Protein AF-A0A965UUH0-F1 (afdb_monomer_lite)

Sequence (182 aa):
MSEKVKKVKVISDLFAAIAKLGLNFTEGQIEKKVPNEIAQRGALLFLKPSRDIVVALNDENPANADQVRKVVLDWVNQDLADYLEDVFALYGGKVSDPSKRALLLFLAQVAVDVLQLMSDHENDNGEQLEAYFEGLLKNPDTRQFLKDAFLSPVLKKAGASEQVIALVGSAVDVLFDALDKK

Radius of gyration: 23.75 Å; chains: 1; bounding box: 50×38×70 Å

Structure (mmCIF, N/CA/C/O backbone):
data_AF-A0A965UUH0-F1
#
_entry.id   AF-A0A965UUH0-F1
#
loop_
_atom_site.group_PDB
_atom_site.id
_atom_site.type_symbol
_atom_site.label_atom_id
_atom_site.label_alt_id
_atom_site.label_comp_id
_atom_site.label_asym_id
_atom_site.label_entity_id
_atom_site.label_seq_id
_atom_site.pdbx_PDB_ins_code
_atom_site.Cartn_x
_atom_site.Cartn_y
_atom_site.Cartn_z
_atom_site.occupancy
_atom_site.B_iso_or_equiv
_atom_site.auth_seq_id
_atom_site.auth_comp_id
_atom_site.auth_asym_id
_atom_site.auth_atom_id
_atom_site.pdbx_PDB_model_num
ATOM 1 N N . MET A 1 1 ? 9.501 -21.324 -42.711 1.00 37.28 1 MET A N 1
ATOM 2 C CA . MET A 1 1 ? 9.866 -19.893 -42.786 1.00 37.28 1 MET A CA 1
ATOM 3 C C . MET A 1 1 ? 9.837 -19.362 -41.369 1.00 37.28 1 MET A C 1
ATOM 5 O O . MET A 1 1 ? 8.783 -19.422 -40.759 1.00 37.28 1 MET A O 1
ATOM 9 N N . SER A 1 2 ? 10.986 -18.971 -40.815 1.00 39.69 2 SER A N 1
ATOM 10 C CA . SER A 1 2 ? 11.036 -18.347 -39.488 1.00 39.69 2 SER A CA 1
ATOM 11 C C . SER A 1 2 ? 10.561 -16.907 -39.646 1.00 39.69 2 SER A C 1
ATOM 13 O O . SER A 1 2 ? 11.210 -16.113 -40.334 1.00 39.69 2 SER A O 1
ATOM 15 N N . GLU A 1 3 ? 9.377 -16.610 -39.121 1.00 43.56 3 GLU A N 1
ATOM 16 C CA . GLU A 1 3 ? 8.846 -15.256 -39.056 1.00 43.56 3 GLU A CA 1
ATOM 17 C C . GLU A 1 3 ? 9.818 -14.449 -38.190 1.00 43.56 3 GLU A C 1
ATOM 19 O O . GLU A 1 3 ? 9.993 -14.721 -37.002 1.00 43.56 3 GLU A O 1
ATOM 24 N N . LYS A 1 4 ? 10.556 -13.519 -38.809 1.00 42.47 4 LYS A N 1
ATOM 25 C CA . LYS A 1 4 ? 11.440 -12.610 -38.079 1.00 42.47 4 LYS A CA 1
ATOM 26 C C . LYS A 1 4 ? 10.556 -11.793 -37.148 1.00 42.47 4 LYS A C 1
ATOM 28 O O . LYS A 1 4 ? 9.957 -10.818 -37.595 1.00 42.47 4 LYS A O 1
ATOM 33 N N . VAL A 1 5 ? 10.488 -12.192 -35.880 1.00 50.22 5 VAL A N 1
ATOM 34 C CA . VAL A 1 5 ? 9.936 -11.385 -34.794 1.00 50.22 5 VAL A CA 1
ATOM 35 C C . VAL A 1 5 ? 10.583 -10.012 -34.916 1.00 50.22 5 VAL A C 1
ATOM 37 O O . VAL A 1 5 ? 11.797 -9.853 -34.765 1.00 50.22 5 VAL A O 1
ATOM 40 N N . LYS A 1 6 ? 9.790 -9.037 -35.355 1.00 48.34 6 LYS A N 1
ATOM 41 C CA . LYS A 1 6 ? 10.261 -7.688 -35.632 1.00 48.34 6 LYS A CA 1
ATOM 42 C C . LYS A 1 6 ? 10.694 -7.124 -34.282 1.00 48.34 6 LYS A C 1
ATOM 44 O O . LYS A 1 6 ? 9.857 -6.960 -33.407 1.00 48.34 6 LYS A O 1
ATOM 49 N N . LYS A 1 7 ? 11.992 -6.887 -34.090 1.00 54.66 7 LYS A N 1
ATOM 50 C CA . LYS A 1 7 ? 12.500 -6.168 -32.915 1.00 54.66 7 LYS A CA 1
ATOM 51 C C . LYS A 1 7 ? 11.862 -4.780 -32.911 1.00 54.66 7 LYS A C 1
ATOM 53 O O . LYS A 1 7 ? 12.050 -4.032 -33.874 1.00 54.66 7 LYS A O 1
ATOM 58 N N . VAL A 1 8 ? 11.098 -4.453 -31.872 1.00 67.12 8 VAL A N 1
ATOM 59 C CA . VAL A 1 8 ? 10.387 -3.171 -31.753 1.00 67.12 8 VAL A CA 1
ATOM 60 C C . VAL A 1 8 ? 10.889 -2.455 -30.508 1.00 67.12 8 VAL A C 1
ATOM 62 O O . VAL A 1 8 ? 10.181 -2.366 -29.514 1.00 67.12 8 VAL A O 1
ATOM 65 N N . LYS A 1 9 ? 12.121 -1.934 -30.554 1.00 80.19 9 LYS A N 1
ATOM 66 C CA . LYS A 1 9 ? 12.526 -0.922 -29.571 1.00 80.19 9 LYS A CA 1
ATOM 67 C C . LYS A 1 9 ? 11.505 0.216 -29.647 1.00 80.19 9 LYS A C 1
ATOM 69 O O . LYS A 1 9 ? 11.431 0.889 -30.677 1.00 80.19 9 LYS A O 1
ATOM 74 N N . VAL A 1 10 ? 10.700 0.401 -28.602 1.00 85.25 10 VAL A N 1
ATOM 75 C CA . VAL A 1 10 ? 9.662 1.445 -28.556 1.00 85.25 10 VAL A CA 1
ATOM 76 C C . VAL A 1 10 ? 10.316 2.816 -28.439 1.00 85.25 10 VAL A C 1
ATOM 78 O O . VAL A 1 10 ? 9.872 3.776 -29.068 1.00 85.25 10 VAL A O 1
ATOM 81 N N . ILE A 1 11 ? 11.412 2.898 -27.683 1.00 89.00 11 ILE A N 1
ATOM 82 C CA . ILE A 1 11 ? 12.239 4.100 -27.567 1.00 89.00 11 ILE A CA 1
ATOM 83 C C . ILE A 1 11 ? 13.669 3.832 -28.042 1.00 89.00 11 ILE A C 1
ATOM 85 O O . ILE A 1 11 ? 14.203 2.729 -27.899 1.00 89.00 11 ILE A O 1
ATOM 89 N N . SER A 1 12 ? 14.310 4.859 -28.603 1.00 90.81 12 SER A N 1
ATOM 90 C CA . SER A 1 12 ? 15.701 4.767 -29.054 1.00 90.81 12 SER A CA 1
ATOM 91 C C . SER A 1 12 ? 16.687 4.763 -27.884 1.00 90.81 12 SER A C 1
ATOM 93 O O . SER A 1 12 ? 16.383 5.243 -26.792 1.00 90.81 12 SER A O 1
ATOM 95 N N . ASP A 1 13 ? 17.909 4.297 -28.144 1.00 92.69 13 ASP A N 1
ATOM 96 C CA . ASP A 1 13 ? 18.981 4.249 -27.140 1.00 92.69 13 ASP A CA 1
ATOM 97 C C . ASP A 1 13 ? 19.345 5.648 -26.612 1.00 92.69 13 ASP A C 1
ATOM 99 O O . ASP A 1 13 ? 19.656 5.808 -25.433 1.00 92.69 13 ASP A O 1
ATOM 103 N N . LEU A 1 14 ? 19.233 6.682 -27.457 1.00 92.44 14 LEU A N 1
ATOM 104 C CA . LEU A 1 14 ? 19.422 8.074 -27.046 1.00 92.44 14 LEU A CA 1
ATOM 105 C C . LEU A 1 14 ? 18.349 8.511 -26.041 1.00 92.44 14 LEU A C 1
ATOM 107 O O . LEU A 1 14 ? 18.678 9.089 -25.007 1.00 92.44 14 LEU A O 1
ATOM 111 N N . PHE A 1 15 ? 17.075 8.224 -26.319 1.00 91.69 15 PHE A N 1
ATOM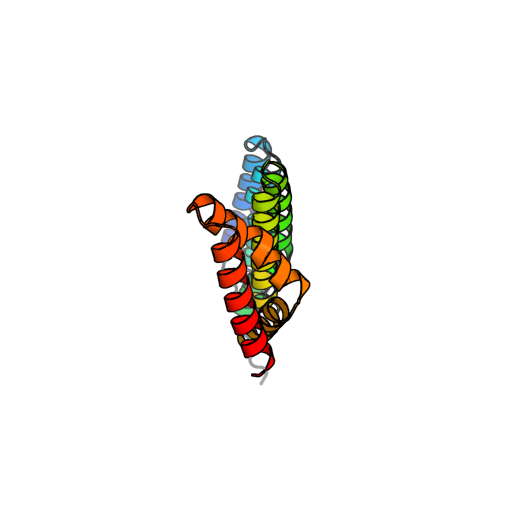 112 C CA . PHE A 1 15 ? 15.988 8.564 -25.399 1.00 91.69 15 PHE A CA 1
ATOM 113 C C . PHE A 1 15 ? 16.090 7.780 -24.090 1.00 91.69 15 PHE A C 1
ATOM 115 O O . PHE A 1 15 ? 15.923 8.365 -23.022 1.00 91.69 15 PHE A O 1
ATOM 122 N N . ALA A 1 16 ? 16.441 6.493 -24.153 1.00 93.00 16 ALA A N 1
ATOM 123 C CA . ALA A 1 16 ? 16.683 5.685 -22.964 1.00 93.00 16 ALA A CA 1
ATOM 124 C C . ALA A 1 16 ? 17.842 6.241 -22.117 1.00 93.00 16 ALA A C 1
ATOM 126 O O . ALA A 1 16 ? 17.738 6.307 -20.892 1.00 93.00 16 ALA A O 1
ATOM 127 N N . ALA A 1 17 ? 18.928 6.697 -22.751 1.00 93.44 17 ALA A N 1
ATOM 128 C CA . ALA A 1 17 ? 20.047 7.334 -22.060 1.00 93.44 17 ALA A CA 1
ATOM 129 C C . ALA A 1 17 ? 19.641 8.659 -21.391 1.00 93.44 17 ALA A C 1
ATOM 131 O O . ALA A 1 17 ? 19.963 8.873 -20.222 1.00 93.44 17 ALA A O 1
ATOM 132 N N . ILE A 1 18 ? 18.891 9.521 -22.090 1.00 94.44 18 ILE A N 1
ATOM 133 C CA . ILE A 1 18 ? 18.370 10.781 -21.532 1.00 94.44 18 ILE A CA 1
ATOM 134 C C . ILE A 1 18 ? 17.456 10.505 -20.333 1.00 94.44 18 ILE A C 1
ATOM 136 O O . ILE A 1 18 ? 17.605 11.143 -19.292 1.00 94.44 18 ILE A O 1
ATOM 140 N N . ALA A 1 19 ? 16.551 9.529 -20.445 1.00 93.25 19 ALA A N 1
ATOM 141 C CA . ALA A 1 19 ? 15.659 9.149 -19.356 1.00 93.25 19 ALA A CA 1
ATOM 142 C C . ALA A 1 19 ? 16.442 8.656 -18.128 1.00 93.25 19 ALA A C 1
ATOM 144 O O . ALA A 1 19 ? 16.211 9.134 -17.019 1.00 93.25 19 ALA A O 1
ATOM 145 N N . LYS A 1 20 ? 17.431 7.771 -18.319 1.00 93.12 20 LYS A N 1
ATOM 146 C CA . LYS A 1 20 ? 18.301 7.282 -17.233 1.00 93.12 20 LYS A CA 1
ATOM 147 C C . LYS A 1 20 ? 19.076 8.416 -16.556 1.00 93.12 20 LYS A C 1
ATOM 149 O O . LYS A 1 20 ? 19.154 8.450 -15.330 1.00 93.12 20 LYS A O 1
ATOM 154 N N . LEU A 1 21 ? 19.601 9.370 -17.329 1.00 94.88 21 LEU A N 1
ATOM 155 C CA . LEU A 1 21 ? 20.261 10.562 -16.785 1.00 94.88 21 LEU A CA 1
ATOM 156 C C . LEU A 1 21 ? 19.297 11.421 -15.956 1.00 94.88 21 LEU A C 1
ATOM 158 O O . LEU A 1 21 ? 19.644 11.823 -14.847 1.00 94.88 21 LEU A O 1
ATOM 162 N N . GLY A 1 22 ? 18.086 11.667 -16.463 1.00 94.00 22 GLY A N 1
ATOM 163 C CA . GLY A 1 22 ? 17.051 12.417 -15.749 1.00 94.00 22 GLY A CA 1
ATOM 164 C C . GLY A 1 22 ? 16.618 11.747 -14.441 1.00 94.00 22 GLY A C 1
ATOM 165 O O . GLY A 1 22 ? 16.460 12.431 -13.428 1.00 94.00 22 GLY A O 1
ATOM 166 N N . LEU A 1 23 ? 16.498 10.415 -14.432 1.00 95.06 23 LEU A N 1
ATOM 167 C CA . LEU A 1 23 ? 16.167 9.629 -13.239 1.00 95.06 23 LEU A CA 1
ATOM 168 C C . LEU A 1 23 ? 17.281 9.712 -12.187 1.00 95.06 23 LEU A C 1
ATOM 170 O O . LEU A 1 23 ? 16.996 10.007 -11.032 1.00 95.06 23 LEU A O 1
ATOM 174 N N . ASN A 1 24 ? 18.548 9.567 -12.589 1.00 94.69 24 ASN A N 1
ATOM 175 C CA . ASN A 1 24 ? 19.692 9.703 -11.676 1.00 94.69 24 ASN A CA 1
ATOM 176 C C . ASN A 1 24 ? 19.846 11.133 -11.137 1.00 94.69 24 ASN A C 1
ATOM 178 O O . ASN A 1 24 ? 20.191 11.336 -9.974 1.00 94.69 24 ASN A O 1
ATOM 182 N N . PHE A 1 25 ? 19.577 12.144 -11.968 1.00 95.44 25 PHE A N 1
ATOM 183 C CA . PHE A 1 25 ? 19.557 13.530 -11.510 1.00 95.44 25 PHE A CA 1
ATOM 184 C C . PHE A 1 25 ? 18.449 13.753 -10.476 1.00 95.44 25 PHE A C 1
ATOM 186 O O . PHE A 1 25 ? 18.705 14.352 -9.433 1.00 95.44 25 PHE A O 1
ATOM 193 N N . THR A 1 26 ? 17.240 13.257 -10.749 1.00 94.19 26 THR A N 1
ATOM 194 C CA . THR A 1 26 ? 16.087 13.357 -9.841 1.00 94.19 26 THR A CA 1
ATOM 195 C C . THR A 1 26 ? 16.361 12.666 -8.508 1.00 94.19 26 THR A C 1
ATOM 197 O O . THR A 1 26 ? 16.144 13.284 -7.469 1.00 94.19 26 THR A O 1
ATOM 200 N N . GLU A 1 27 ? 16.915 11.452 -8.530 1.00 94.88 27 GLU A N 1
ATOM 201 C CA . GLU A 1 27 ? 17.361 10.725 -7.333 1.00 94.88 27 GLU A CA 1
ATOM 202 C C . GLU A 1 27 ? 18.298 11.587 -6.484 1.00 94.88 27 GLU A C 1
ATOM 204 O O . GLU A 1 27 ? 17.985 11.913 -5.340 1.00 94.88 27 GLU A O 1
ATOM 209 N N . GLY A 1 28 ? 19.376 12.096 -7.089 1.00 94.06 28 GLY A N 1
ATOM 210 C CA . GLY A 1 28 ? 20.332 12.948 -6.389 1.00 94.06 28 GLY A CA 1
ATOM 211 C C . GLY A 1 28 ? 19.747 14.284 -5.909 1.00 94.06 28 GLY A C 1
ATOM 212 O O . GLY A 1 28 ? 20.275 14.874 -4.967 1.00 94.06 28 GLY A O 1
ATOM 213 N N . GLN A 1 29 ? 18.679 14.805 -6.527 1.00 95.75 29 GLN A N 1
ATOM 214 C CA . GLN A 1 29 ? 17.967 15.985 -6.018 1.00 95.75 29 GLN A CA 1
ATOM 215 C C . GLN A 1 29 ? 17.089 15.643 -4.814 1.00 95.75 29 GLN A C 1
ATOM 217 O O . GLN A 1 29 ? 17.073 16.417 -3.857 1.00 95.75 29 GLN A O 1
ATOM 222 N N . ILE A 1 30 ? 16.384 14.511 -4.848 1.00 94.25 30 ILE A N 1
ATOM 223 C CA . ILE A 1 30 ? 15.549 14.034 -3.741 1.00 94.25 30 ILE A CA 1
ATOM 224 C C . ILE A 1 30 ? 16.424 13.755 -2.519 1.00 94.25 30 ILE A C 1
ATOM 226 O O . ILE A 1 30 ? 16.148 14.279 -1.440 1.00 94.25 30 ILE A O 1
ATOM 230 N N . GLU A 1 31 ? 17.529 13.033 -2.706 1.00 93.50 31 GLU A N 1
ATOM 231 C CA . GLU A 1 31 ? 18.486 12.712 -1.643 1.00 93.50 31 GLU A CA 1
ATOM 232 C C . GLU A 1 31 ? 19.029 13.963 -0.940 1.00 93.50 31 GLU A C 1
ATOM 234 O O . GLU A 1 31 ? 19.188 13.990 0.277 1.00 93.50 31 GLU A O 1
ATOM 239 N N . LYS A 1 32 ? 19.260 15.038 -1.703 1.00 94.69 32 LYS A N 1
ATOM 240 C CA . LYS A 1 32 ? 19.793 16.304 -1.179 1.00 94.69 32 LYS A CA 1
ATOM 241 C C . LYS A 1 32 ? 18.744 17.213 -0.547 1.00 94.69 32 LYS A C 1
ATOM 243 O O . LYS A 1 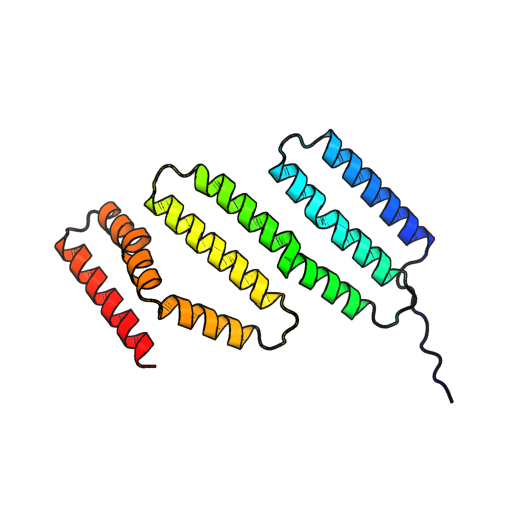32 ? 19.093 18.014 0.316 1.00 94.69 32 LYS A O 1
ATOM 248 N N . LYS A 1 33 ? 17.499 17.184 -1.031 1.00 95.31 33 LYS A N 1
ATOM 249 C CA . LYS A 1 33 ? 16.479 18.202 -0.709 1.00 95.31 33 LYS A CA 1
ATOM 250 C C . LYS A 1 33 ? 15.358 17.707 0.192 1.00 95.31 33 LYS A C 1
ATOM 252 O O . LYS A 1 33 ? 14.636 18.543 0.730 1.00 95.31 33 LYS A O 1
ATOM 257 N N . VAL A 1 34 ? 15.191 16.395 0.353 1.00 94.00 34 VAL A N 1
ATOM 258 C CA . VAL A 1 34 ? 14.119 15.812 1.166 1.00 94.00 34 VAL A CA 1
ATOM 259 C C . VAL A 1 34 ? 14.722 15.232 2.449 1.00 94.00 34 VAL A C 1
ATOM 261 O O . VAL A 1 34 ? 15.221 14.113 2.429 1.00 94.00 34 VAL A O 1
ATOM 264 N N . PRO A 1 35 ? 14.698 15.976 3.571 1.00 91.12 35 PRO A N 1
ATOM 265 C CA . PRO A 1 35 ? 15.338 15.546 4.817 1.00 91.12 35 PRO A CA 1
ATOM 266 C C . PRO A 1 35 ? 14.499 14.546 5.625 1.00 91.12 35 PRO A C 1
ATOM 268 O O . PRO A 1 35 ? 15.012 13.911 6.540 1.00 91.12 35 PRO A O 1
ATOM 271 N N . ASN A 1 36 ? 13.197 14.442 5.349 1.00 92.44 36 ASN A N 1
ATOM 272 C CA . ASN A 1 36 ? 12.328 13.491 6.032 1.00 92.44 36 ASN A CA 1
ATOM 273 C C . ASN A 1 36 ? 12.445 12.116 5.367 1.00 92.44 36 ASN A C 1
ATOM 275 O O . ASN A 1 36 ? 12.098 11.985 4.199 1.00 92.44 36 ASN A O 1
ATOM 279 N N . GLU A 1 37 ? 12.875 11.109 6.124 1.00 91.25 37 GLU A N 1
ATOM 280 C CA . GLU A 1 37 ? 13.163 9.761 5.617 1.00 91.25 37 GLU A CA 1
ATOM 281 C C . GLU A 1 37 ? 11.963 9.096 4.923 1.00 91.25 37 GLU A C 1
ATOM 283 O O . GLU A 1 37 ? 12.099 8.582 3.816 1.00 91.25 37 GLU A O 1
ATOM 288 N N . ILE A 1 38 ? 10.763 9.164 5.508 1.00 90.94 38 ILE A N 1
ATOM 289 C CA . ILE A 1 38 ? 9.553 8.580 4.902 1.00 90.94 38 ILE A CA 1
ATOM 290 C C . ILE A 1 38 ? 9.131 9.331 3.635 1.00 90.94 38 ILE A C 1
ATOM 292 O O . ILE A 1 38 ? 8.751 8.709 2.642 1.00 90.94 38 ILE A O 1
ATOM 296 N N . ALA A 1 39 ? 9.211 10.662 3.627 1.00 90.19 39 ALA A N 1
ATOM 297 C CA . ALA A 1 39 ? 8.926 11.449 2.430 1.00 90.19 39 ALA A CA 1
ATOM 298 C C . ALA A 1 39 ? 9.972 11.199 1.332 1.00 90.19 39 ALA A C 1
ATOM 300 O O . ALA A 1 39 ? 9.632 11.147 0.153 1.00 90.19 39 ALA A O 1
ATOM 301 N N . GLN A 1 40 ? 11.237 11.017 1.718 1.00 94.19 40 GLN A N 1
ATOM 302 C CA . GLN A 1 40 ? 12.332 10.704 0.810 1.00 94.19 40 GLN A CA 1
ATOM 303 C C . GLN A 1 40 ? 12.133 9.322 0.187 1.00 94.19 40 GLN A C 1
ATOM 305 O O . GLN A 1 40 ? 12.118 9.219 -1.035 1.00 94.19 40 GLN A O 1
ATOM 310 N N . ARG A 1 41 ? 11.882 8.285 0.997 1.00 92.88 41 ARG A N 1
ATOM 311 C CA . ARG A 1 41 ? 11.542 6.939 0.510 1.00 92.88 41 ARG A CA 1
ATOM 312 C C . ARG A 1 41 ? 10.352 6.964 -0.448 1.00 92.88 41 ARG A C 1
ATOM 314 O O . ARG A 1 41 ? 10.450 6.397 -1.528 1.00 92.88 41 ARG A O 1
ATOM 321 N N . GLY A 1 42 ? 9.281 7.687 -0.109 1.00 91.50 42 GLY A N 1
ATOM 322 C CA . GLY A 1 42 ? 8.110 7.831 -0.982 1.00 91.50 42 GLY A CA 1
ATOM 323 C C . GLY A 1 42 ? 8.419 8.526 -2.311 1.00 91.50 42 GLY A C 1
ATOM 324 O O . GLY A 1 42 ? 7.928 8.117 -3.358 1.00 91.50 42 GLY A O 1
ATOM 325 N N . ALA A 1 43 ? 9.274 9.550 -2.299 1.00 90.31 43 ALA A N 1
ATOM 326 C CA . ALA A 1 43 ? 9.707 10.229 -3.520 1.00 90.31 43 ALA A CA 1
ATOM 327 C C . ALA A 1 43 ? 10.627 9.352 -4.391 1.00 90.31 43 ALA A C 1
ATOM 329 O O . ALA A 1 43 ? 10.567 9.423 -5.618 1.00 90.31 43 ALA A O 1
ATOM 330 N N . LEU A 1 44 ? 11.462 8.513 -3.770 1.00 94.12 44 LEU A N 1
ATOM 331 C CA . LEU A 1 44 ? 12.348 7.573 -4.463 1.00 94.12 44 LEU A CA 1
ATOM 332 C C . LEU A 1 44 ? 11.612 6.329 -4.984 1.00 94.12 44 LEU A C 1
ATOM 334 O O . LEU A 1 44 ? 12.076 5.705 -5.939 1.00 94.12 44 LEU A O 1
ATOM 338 N N . LEU A 1 45 ? 10.455 6.002 -4.403 1.00 94.31 45 LEU A N 1
ATOM 339 C CA . LEU A 1 45 ? 9.678 4.787 -4.657 1.00 94.31 45 LEU A CA 1
ATOM 340 C C . LEU A 1 45 ? 9.413 4.519 -6.147 1.00 94.31 45 LEU A C 1
ATOM 342 O O . LEU A 1 45 ? 9.449 3.379 -6.597 1.00 94.31 45 LEU A O 1
ATOM 346 N N . PHE A 1 46 ? 9.183 5.573 -6.929 1.00 91.12 46 PHE A N 1
ATOM 347 C CA . PHE A 1 46 ? 8.834 5.468 -8.348 1.00 91.12 46 PHE A CA 1
ATOM 348 C C . PHE A 1 46 ? 10.049 5.412 -9.282 1.00 91.12 46 PHE A C 1
ATOM 350 O O . PHE A 1 46 ? 9.899 5.158 -10.479 1.00 91.12 46 PHE A O 1
ATOM 357 N N . LEU A 1 47 ? 11.261 5.666 -8.783 1.00 94.25 47 LEU A N 1
ATOM 358 C CA . LEU A 1 47 ? 12.443 5.768 -9.640 1.00 94.25 47 LEU A CA 1
ATOM 359 C C . LEU A 1 47 ? 12.875 4.409 -10.184 1.00 94.25 47 LEU A C 1
ATOM 361 O O . LEU A 1 47 ? 13.194 4.303 -11.366 1.00 94.25 47 LEU A O 1
ATOM 365 N N . LYS A 1 48 ? 12.858 3.372 -9.343 1.00 92.56 48 LYS A N 1
ATOM 366 C CA . LYS A 1 48 ? 13.163 1.994 -9.747 1.00 92.56 48 LYS A CA 1
ATOM 367 C C . LYS A 1 48 ? 12.203 1.482 -10.835 1.00 92.56 48 LYS A C 1
ATOM 369 O O . LYS A 1 48 ? 12.702 1.219 -11.929 1.00 92.56 48 LYS A O 1
ATOM 374 N N . PRO A 1 49 ? 10.866 1.462 -10.650 1.00 95.75 49 PRO A N 1
ATOM 375 C CA . PRO A 1 49 ? 9.966 1.010 -11.712 1.00 95.75 49 PRO A CA 1
ATOM 376 C C . PRO A 1 49 ? 10.071 1.883 -12.970 1.00 95.75 49 PRO A C 1
ATOM 378 O O . PRO A 1 49 ? 9.999 1.366 -14.078 1.00 95.75 49 PRO A O 1
ATOM 381 N N . SER A 1 50 ? 10.340 3.189 -12.847 1.00 95.19 50 SER A N 1
ATOM 382 C CA . SER A 1 50 ? 10.588 4.045 -14.018 1.00 95.19 50 SER A CA 1
ATOM 383 C C . SER A 1 50 ? 11.822 3.610 -14.819 1.00 95.19 50 SER A C 1
ATOM 385 O O . SER A 1 50 ? 11.797 3.633 -16.050 1.00 95.1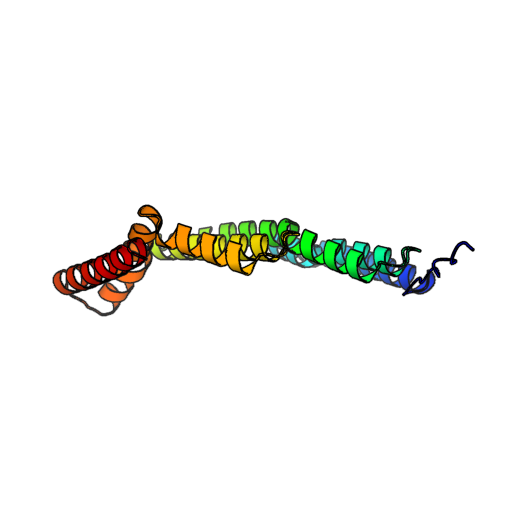9 50 SER A O 1
ATOM 387 N N . ARG A 1 51 ? 12.908 3.199 -14.149 1.00 95.12 51 ARG A N 1
ATOM 388 C CA . ARG A 1 51 ? 14.108 2.656 -14.811 1.00 95.12 51 ARG A CA 1
ATOM 389 C C . ARG A 1 51 ? 13.793 1.341 -15.515 1.00 95.12 51 ARG A C 1
ATOM 391 O O . ARG A 1 51 ? 14.192 1.176 -16.667 1.00 95.12 51 ARG A O 1
ATOM 398 N N . ASP A 1 52 ? 13.054 0.459 -14.855 1.00 95.38 52 ASP A N 1
ATOM 399 C CA . ASP A 1 52 ? 12.694 -0.854 -15.392 1.00 95.38 52 ASP A CA 1
ATOM 400 C C . ASP A 1 52 ? 11.742 -0.730 -16.593 1.00 95.38 52 ASP A C 1
ATOM 402 O O . ASP A 1 52 ? 11.932 -1.402 -17.605 1.00 95.38 52 ASP A O 1
ATOM 406 N N . ILE A 1 53 ? 10.806 0.227 -16.561 1.00 95.06 53 ILE A N 1
ATOM 407 C CA . ILE A 1 53 ? 9.962 0.595 -17.709 1.00 95.06 53 ILE A CA 1
ATOM 408 C C . ILE A 1 53 ? 10.817 1.105 -18.874 1.00 95.06 53 ILE A C 1
ATOM 410 O O . ILE A 1 53 ? 10.629 0.676 -20.009 1.00 95.06 53 ILE A O 1
ATOM 414 N N . VAL A 1 54 ? 11.784 1.995 -18.625 1.00 94.75 54 VAL A N 1
ATOM 415 C CA . VAL A 1 54 ? 12.696 2.478 -19.680 1.00 94.75 54 VAL A CA 1
ATOM 416 C C . VAL A 1 54 ? 13.478 1.320 -20.303 1.00 94.75 54 VAL A C 1
ATOM 418 O O . VAL A 1 54 ? 13.694 1.321 -21.514 1.00 94.75 54 VAL A O 1
ATOM 421 N N . VAL A 1 55 ? 13.890 0.332 -19.504 1.00 93.94 55 VAL A N 1
ATOM 422 C CA . VAL A 1 55 ? 14.550 -0.882 -20.004 1.00 93.94 55 VAL A CA 1
ATOM 423 C C . VAL A 1 55 ? 13.590 -1.707 -20.862 1.00 93.94 55 VAL A C 1
ATOM 425 O O . VAL A 1 55 ? 13.937 -1.999 -22.003 1.00 93.94 55 VAL A O 1
ATOM 428 N N . ALA A 1 56 ? 12.383 -1.999 -20.375 1.00 93.44 56 ALA A N 1
ATOM 429 C CA . ALA A 1 56 ? 11.369 -2.762 -21.110 1.00 93.44 56 ALA A CA 1
ATOM 430 C C . ALA A 1 56 ? 10.965 -2.102 -22.441 1.00 93.44 56 ALA A C 1
ATOM 432 O O . ALA A 1 56 ? 10.693 -2.776 -23.426 1.00 93.44 56 ALA A O 1
ATOM 433 N N . LEU A 1 57 ? 10.951 -0.768 -22.505 1.00 91.62 57 LEU A N 1
ATOM 434 C CA . LEU A 1 57 ? 10.626 -0.033 -23.732 1.00 91.62 57 LEU A CA 1
ATOM 435 C C . LEU A 1 57 ? 11.805 0.074 -24.716 1.00 91.62 57 LEU A C 1
ATOM 437 O O . LEU A 1 57 ? 11.595 0.391 -25.890 1.00 91.62 57 LEU A O 1
ATOM 441 N N . ASN A 1 58 ? 13.042 -0.126 -24.258 1.00 92.75 58 ASN A N 1
ATOM 442 C CA . ASN A 1 58 ? 14.256 0.009 -25.071 1.00 92.75 58 ASN A CA 1
ATOM 443 C C . ASN A 1 58 ? 14.899 -1.339 -25.442 1.00 92.75 58 ASN A C 1
ATOM 445 O O . ASN A 1 58 ? 15.849 -1.366 -26.231 1.00 92.75 58 ASN A O 1
ATOM 449 N N . ASP A 1 59 ? 14.409 -2.447 -24.889 1.00 88.75 59 ASP A N 1
ATOM 450 C CA . ASP A 1 59 ? 14.901 -3.776 -25.218 1.00 88.75 59 ASP A CA 1
ATOM 451 C C . ASP A 1 59 ? 14.385 -4.271 -26.585 1.00 88.75 59 ASP A C 1
ATOM 453 O O . ASP A 1 59 ? 13.714 -3.571 -27.347 1.00 88.75 59 ASP A O 1
ATOM 457 N N . GLU A 1 60 ? 14.804 -5.477 -26.957 1.00 87.56 60 GLU A N 1
ATOM 458 C CA . GLU A 1 60 ? 14.442 -6.084 -28.237 1.00 87.56 60 GLU A CA 1
ATOM 459 C C . GLU A 1 60 ? 13.222 -7.011 -28.139 1.00 87.56 60 GLU A C 1
ATOM 461 O O . GLU A 1 60 ? 12.846 -7.625 -29.143 1.00 87.56 60 GLU A O 1
ATOM 466 N N . ASN A 1 61 ? 12.622 -7.133 -26.951 1.00 86.00 61 ASN A N 1
ATOM 467 C CA . ASN A 1 61 ? 11.499 -8.014 -26.691 1.00 86.00 61 ASN A CA 1
ATOM 468 C C . ASN A 1 61 ? 10.223 -7.417 -27.312 1.00 86.00 61 ASN A C 1
ATOM 470 O O . ASN A 1 61 ? 9.850 -6.279 -27.025 1.00 86.00 61 ASN A O 1
ATOM 474 N N . PRO A 1 62 ? 9.510 -8.160 -28.174 1.00 84.81 62 PRO A N 1
ATOM 475 C CA . PRO A 1 62 ? 8.245 -7.683 -28.729 1.00 84.81 62 PRO A CA 1
ATOM 476 C C . PRO A 1 62 ? 7.134 -7.511 -27.675 1.00 84.81 62 PRO A C 1
ATOM 478 O O . PRO A 1 62 ? 6.164 -6.811 -27.950 1.00 84.81 62 PRO A O 1
ATOM 481 N N . ALA A 1 63 ? 7.256 -8.121 -26.490 1.00 88.75 63 ALA A N 1
ATOM 482 C CA . ALA A 1 63 ? 6.250 -8.115 -25.423 1.00 88.75 63 ALA A CA 1
ATOM 483 C C . ALA A 1 63 ? 6.445 -6.982 -24.390 1.00 88.75 63 ALA A C 1
ATOM 485 O O . ALA A 1 63 ? 6.217 -7.170 -23.195 1.00 88.75 63 ALA A O 1
ATOM 486 N N . ASN A 1 64 ? 6.850 -5.789 -24.838 1.00 87.31 64 ASN A N 1
ATOM 487 C CA . ASN A 1 64 ? 7.101 -4.639 -23.957 1.00 87.31 64 ASN A CA 1
ATOM 488 C C . ASN A 1 64 ? 5.890 -4.246 -23.090 1.00 87.31 64 ASN A C 1
ATOM 490 O O . ASN A 1 64 ? 6.066 -3.862 -21.938 1.00 87.31 64 ASN A O 1
ATOM 494 N N . ALA A 1 65 ? 4.667 -4.376 -23.610 1.00 87.69 65 ALA A N 1
ATOM 495 C CA . ALA A 1 65 ? 3.450 -4.046 -22.877 1.00 87.69 65 ALA A CA 1
ATOM 496 C C . ALA A 1 65 ? 3.269 -4.958 -21.656 1.00 87.69 65 ALA A C 1
ATOM 498 O O . ALA A 1 65 ? 2.989 -4.468 -20.563 1.00 87.69 65 ALA A O 1
ATOM 499 N N . ASP A 1 66 ? 3.509 -6.261 -21.821 1.00 91.00 66 ASP A N 1
ATOM 500 C CA . ASP A 1 66 ? 3.435 -7.232 -20.729 1.00 91.00 66 ASP A CA 1
ATOM 501 C C . ASP A 1 66 ? 4.575 -7.033 -19.726 1.00 91.00 66 ASP A C 1
ATOM 503 O O . ASP A 1 66 ? 4.358 -7.133 -18.521 1.00 91.00 66 ASP A O 1
ATOM 507 N N . GLN A 1 67 ? 5.778 -6.678 -20.193 1.00 93.12 67 GLN A N 1
ATOM 508 C CA . GLN A 1 67 ? 6.898 -6.334 -19.311 1.00 93.12 67 GLN A CA 1
ATOM 509 C C . GLN A 1 67 ? 6.600 -5.085 -18.474 1.00 93.12 67 GLN A C 1
ATOM 511 O O . GLN A 1 67 ? 6.817 -5.098 -17.266 1.00 93.12 67 GLN A O 1
ATOM 516 N N . VAL A 1 68 ? 6.069 -4.022 -19.086 1.00 92.75 68 VAL A N 1
ATOM 517 C CA . VAL A 1 68 ? 5.673 -2.798 -18.372 1.00 92.75 68 VAL A CA 1
ATOM 518 C C . VAL A 1 68 ? 4.551 -3.093 -17.384 1.00 92.75 68 VAL A C 1
ATOM 520 O O . VAL A 1 68 ? 4.639 -2.667 -16.234 1.00 92.75 68 VAL A O 1
ATOM 523 N N . ARG A 1 69 ? 3.527 -3.857 -17.794 1.00 92.56 69 ARG A N 1
ATOM 524 C CA . ARG A 1 69 ? 2.454 -4.297 -16.894 1.00 92.56 69 ARG A CA 1
ATOM 525 C C . ARG A 1 69 ? 3.042 -5.033 -15.695 1.00 92.56 69 ARG A C 1
ATOM 527 O O . ARG A 1 69 ? 2.735 -4.667 -14.568 1.00 92.56 69 ARG A O 1
ATOM 534 N N . LYS A 1 70 ? 3.919 -6.009 -15.932 1.00 94.44 70 LYS A N 1
ATOM 535 C CA . LYS A 1 70 ? 4.576 -6.777 -14.875 1.00 94.44 70 LYS A CA 1
ATOM 536 C C . LYS A 1 70 ? 5.358 -5.885 -13.910 1.00 94.44 70 LYS A C 1
ATOM 538 O O . LYS A 1 70 ? 5.151 -6.006 -12.713 1.00 94.44 70 LYS A O 1
ATOM 543 N N . VAL A 1 71 ? 6.176 -4.960 -14.417 1.00 95.56 71 VAL A N 1
ATOM 544 C CA . VAL A 1 71 ? 6.931 -4.007 -13.581 1.00 95.56 71 VAL A CA 1
ATOM 545 C C . VAL A 1 71 ? 6.000 -3.195 -12.680 1.00 95.56 71 VAL A C 1
ATOM 547 O O . VAL A 1 71 ? 6.299 -3.006 -11.506 1.00 95.56 71 VAL A O 1
ATOM 550 N N . VAL A 1 72 ? 4.872 -2.717 -13.213 1.00 93.31 72 VAL A N 1
ATOM 551 C CA . VAL A 1 72 ? 3.900 -1.946 -12.427 1.00 93.31 72 VAL A CA 1
ATOM 552 C C . VAL A 1 72 ? 3.214 -2.820 -11.381 1.00 93.31 72 VAL A C 1
ATOM 554 O O . VAL A 1 72 ? 3.099 -2.385 -10.241 1.00 93.31 72 VAL A O 1
ATOM 557 N N . LEU A 1 73 ? 2.776 -4.030 -11.740 1.00 94.19 73 LEU A N 1
ATOM 558 C CA . LEU A 1 73 ? 2.121 -4.945 -10.800 1.00 94.19 73 LEU A CA 1
ATOM 559 C C . LEU A 1 73 ? 3.073 -5.374 -9.677 1.00 94.19 73 LEU A C 1
ATOM 561 O O . LEU A 1 73 ? 2.719 -5.227 -8.515 1.00 94.19 73 LEU A O 1
ATOM 565 N N . ASP A 1 74 ? 4.305 -5.774 -10.009 1.00 94.81 74 ASP A N 1
ATOM 566 C CA . ASP A 1 74 ? 5.344 -6.120 -9.028 1.00 94.81 74 ASP A CA 1
ATOM 567 C C . ASP A 1 74 ? 5.618 -4.946 -8.070 1.00 94.81 74 ASP A C 1
ATOM 569 O O . ASP A 1 74 ? 5.724 -5.124 -6.856 1.00 94.81 74 ASP A O 1
ATOM 573 N N . TRP A 1 75 ? 5.683 -3.724 -8.607 1.00 95.62 75 TRP A N 1
ATOM 574 C CA . TRP A 1 75 ? 5.878 -2.516 -7.811 1.00 95.62 75 TRP A CA 1
ATOM 575 C C . TRP A 1 75 ? 4.692 -2.207 -6.882 1.00 95.62 75 TRP A C 1
ATOM 577 O O . TRP A 1 75 ? 4.916 -1.840 -5.730 1.00 95.62 75 TRP A O 1
ATOM 587 N N . VAL A 1 76 ? 3.445 -2.353 -7.349 1.00 92.19 76 VAL A N 1
ATOM 588 C CA . VAL A 1 76 ? 2.250 -2.152 -6.506 1.00 92.19 76 VAL A CA 1
ATOM 589 C C . VAL A 1 76 ? 2.185 -3.205 -5.401 1.00 92.19 76 VAL A C 1
ATOM 591 O O . VAL A 1 76 ? 1.934 -2.856 -4.249 1.00 92.19 76 VAL A O 1
ATOM 594 N N . ASN A 1 77 ? 2.431 -4.467 -5.755 1.00 93.25 77 ASN A N 1
ATOM 595 C CA . ASN A 1 77 ? 2.294 -5.614 -4.864 1.00 93.25 77 ASN A CA 1
ATOM 596 C C . ASN A 1 77 ? 3.322 -5.605 -3.724 1.00 93.25 77 ASN A C 1
ATOM 598 O O . ASN A 1 77 ? 3.005 -6.019 -2.613 1.00 93.25 77 ASN A O 1
ATOM 602 N N . GLN A 1 78 ? 4.540 -5.124 -3.988 1.00 92.88 78 GLN A N 1
ATOM 603 C CA . GLN A 1 78 ? 5.649 -5.183 -3.032 1.00 92.88 78 GLN A CA 1
ATOM 604 C C . GLN A 1 78 ? 6.079 -3.790 -2.578 1.00 92.88 78 GLN A C 1
ATOM 606 O O . GLN A 1 78 ? 5.747 -3.354 -1.481 1.00 92.88 78 GLN A O 1
ATOM 611 N N . ASP A 1 79 ? 6.789 -3.063 -3.445 1.00 93.69 79 ASP A N 1
ATOM 612 C CA . ASP A 1 79 ? 7.479 -1.826 -3.072 1.00 93.69 79 ASP A CA 1
ATOM 613 C C . ASP A 1 79 ? 6.492 -0.761 -2.525 1.00 93.69 79 ASP A C 1
ATOM 615 O O . ASP A 1 79 ? 6.774 -0.097 -1.523 1.00 93.69 79 ASP A O 1
ATOM 619 N N . LEU A 1 80 ? 5.328 -0.579 -3.169 1.00 92.00 80 LEU A N 1
ATOM 620 C CA . LEU A 1 80 ? 4.293 0.360 -2.716 1.00 92.00 80 LEU A CA 1
ATOM 621 C C . LEU A 1 80 ? 3.559 -0.137 -1.468 1.00 92.00 80 LEU A C 1
ATOM 623 O O . LEU A 1 80 ? 3.308 0.670 -0.572 1.00 92.00 80 LEU A O 1
ATOM 627 N N . ALA A 1 81 ? 3.206 -1.422 -1.420 1.00 91.06 81 ALA A N 1
ATOM 628 C CA . ALA A 1 81 ? 2.540 -2.037 -0.275 1.00 91.06 81 ALA A CA 1
ATOM 629 C C . ALA A 1 81 ? 3.371 -1.851 1.006 1.00 91.06 81 ALA A C 1
ATOM 631 O O . ALA A 1 81 ? 2.894 -1.224 1.953 1.00 91.06 81 ALA A O 1
ATOM 632 N N . ASP A 1 82 ? 4.646 -2.246 0.975 1.00 93.06 82 ASP A N 1
ATOM 633 C CA . ASP A 1 82 ? 5.588 -2.114 2.094 1.00 93.06 82 ASP A CA 1
ATOM 634 C C . ASP A 1 82 ? 5.751 -0.649 2.531 1.00 93.06 82 ASP A C 1
ATOM 636 O O . ASP A 1 82 ? 5.776 -0.315 3.719 1.00 93.06 82 ASP A O 1
ATOM 640 N N . TYR A 1 83 ? 5.838 0.274 1.565 1.00 93.88 83 TYR A N 1
ATOM 641 C CA . TYR A 1 83 ? 5.916 1.700 1.871 1.00 93.88 83 TYR A CA 1
ATOM 642 C C . TYR A 1 83 ? 4.664 2.205 2.598 1.00 93.88 83 TYR A C 1
ATOM 644 O O . TYR A 1 83 ? 4.769 2.993 3.543 1.00 93.88 83 TYR A O 1
ATOM 652 N N . LEU A 1 84 ? 3.478 1.782 2.156 1.00 91.81 84 LEU A N 1
ATOM 653 C CA . LEU A 1 84 ? 2.221 2.174 2.782 1.00 91.81 84 LEU A CA 1
ATOM 654 C C . LEU A 1 84 ? 2.106 1.609 4.199 1.00 91.81 84 LEU A C 1
ATOM 656 O O . LEU A 1 84 ? 1.699 2.356 5.089 1.00 91.81 84 LEU A O 1
ATOM 660 N N . GLU A 1 85 ? 2.526 0.366 4.441 1.00 91.38 85 GLU A N 1
ATOM 661 C CA . GLU A 1 85 ? 2.586 -0.208 5.792 1.00 91.38 85 GLU A CA 1
ATOM 662 C C . GLU A 1 85 ? 3.437 0.651 6.738 1.00 91.38 85 GLU A C 1
ATOM 664 O O . GLU A 1 85 ? 2.972 1.038 7.814 1.00 91.38 85 GLU A O 1
ATOM 669 N N . ASP A 1 86 ? 4.638 1.047 6.311 1.00 91.81 86 ASP A N 1
ATOM 670 C CA . ASP A 1 86 ? 5.529 1.907 7.098 1.00 91.81 86 ASP A CA 1
ATOM 671 C C . ASP A 1 86 ? 4.918 3.290 7.375 1.00 91.81 86 ASP A C 1
ATOM 673 O O . ASP A 1 86 ? 5.004 3.826 8.489 1.00 91.81 86 ASP A O 1
ATOM 677 N N . VAL A 1 87 ? 4.271 3.883 6.365 1.00 91.56 87 VAL A N 1
ATOM 678 C CA . VAL A 1 87 ? 3.548 5.154 6.504 1.00 91.56 87 VAL A CA 1
ATOM 679 C C . VAL A 1 87 ? 2.436 5.002 7.538 1.00 91.56 87 VAL A C 1
ATOM 681 O O . VAL A 1 87 ? 2.347 5.797 8.481 1.00 91.56 87 VAL A O 1
ATOM 684 N N . PHE A 1 88 ? 1.598 3.978 7.408 1.00 90.38 88 PHE A N 1
ATOM 685 C CA . PHE A 1 88 ? 0.488 3.747 8.321 1.00 90.38 88 PHE A CA 1
ATOM 686 C C . PHE A 1 88 ? 0.961 3.426 9.739 1.00 90.38 88 PHE A C 1
ATOM 688 O O . PHE A 1 88 ? 0.375 3.943 10.692 1.00 90.38 88 PHE A O 1
ATOM 695 N N . ALA A 1 89 ? 2.057 2.688 9.906 1.00 88.81 89 ALA A N 1
ATOM 696 C CA . ALA A 1 89 ? 2.672 2.445 11.206 1.00 88.81 89 ALA A CA 1
ATOM 697 C C . ALA A 1 89 ? 3.158 3.753 11.855 1.00 88.81 89 ALA A C 1
ATOM 699 O O . ALA A 1 89 ? 2.846 4.027 13.022 1.00 88.81 89 ALA A O 1
ATOM 700 N N . LEU A 1 90 ? 3.850 4.611 11.095 1.00 89.19 90 LEU A N 1
ATOM 701 C CA . LEU A 1 90 ? 4.348 5.896 11.590 1.00 89.19 90 LEU A CA 1
ATOM 702 C C . LEU A 1 90 ? 3.210 6.835 12.008 1.00 89.19 90 LEU A C 1
ATOM 704 O O . LEU A 1 90 ? 3.256 7.434 13.087 1.00 89.19 90 LEU A O 1
ATOM 708 N N . TYR A 1 91 ? 2.204 7.016 11.151 1.00 85.12 91 TYR A N 1
ATOM 709 C CA . TYR A 1 91 ? 1.098 7.933 11.434 1.00 85.12 91 TYR A CA 1
ATOM 710 C C . TYR A 1 91 ? 0.103 7.346 12.435 1.00 85.12 91 TYR A C 1
ATOM 712 O O . TYR A 1 91 ? -0.385 8.079 13.296 1.00 85.12 91 TYR A O 1
ATOM 720 N N . GLY A 1 92 ? -0.120 6.032 12.412 1.00 85.81 92 GLY A N 1
ATOM 721 C CA . GLY A 1 92 ? -0.870 5.313 13.437 1.00 85.81 92 GLY A CA 1
ATOM 722 C C . GLY A 1 92 ? -0.247 5.485 14.820 1.00 85.81 92 GLY A C 1
ATOM 723 O O . GLY A 1 92 ? -0.962 5.748 15.784 1.00 85.81 92 GLY A O 1
ATOM 724 N N . GLY A 1 93 ? 1.086 5.470 14.921 1.00 86.12 93 GLY A N 1
ATOM 725 C CA . GLY A 1 93 ? 1.810 5.769 16.160 1.00 86.12 93 GLY A CA 1
ATOM 726 C C . GLY A 1 93 ? 1.561 7.173 16.731 1.00 86.12 93 GLY A C 1
ATOM 727 O O . GLY A 1 93 ? 1.741 7.379 17.930 1.00 86.12 93 GLY A O 1
ATOM 728 N N . LYS A 1 94 ? 1.109 8.131 15.910 1.00 90.75 94 LYS A N 1
ATOM 729 C CA . LYS A 1 94 ? 0.800 9.511 16.332 1.00 90.75 94 LYS A CA 1
ATOM 730 C C . LYS A 1 94 ? -0.644 9.693 16.803 1.00 90.75 94 LYS A C 1
ATOM 732 O O . LYS A 1 94 ? -0.962 10.730 17.383 1.00 90.75 94 LYS A O 1
ATOM 737 N N . VAL A 1 95 ? -1.525 8.721 16.565 1.00 89.62 95 VAL A N 1
ATOM 738 C CA . VAL A 1 95 ? -2.920 8.786 17.010 1.00 89.62 95 VAL A CA 1
ATOM 739 C C . VAL A 1 95 ? -2.989 8.415 18.491 1.00 89.62 95 VAL A C 1
ATOM 741 O O . VAL A 1 95 ? -2.773 7.266 18.868 1.00 89.62 95 VAL A O 1
ATOM 744 N N . SER A 1 96 ? -3.292 9.400 19.340 1.00 90.44 96 SER A N 1
ATOM 745 C CA . SER A 1 96 ? -3.327 9.216 20.800 1.00 90.44 96 SER A CA 1
ATOM 746 C C . SER A 1 96 ? -4.521 8.394 21.288 1.00 90.44 96 SER A C 1
ATOM 748 O O . SER A 1 96 ? -4.439 7.758 22.331 1.00 90.44 96 SER A O 1
ATOM 750 N N . ASP A 1 97 ? -5.634 8.434 20.556 1.00 86.44 97 ASP A N 1
ATOM 751 C CA . ASP A 1 97 ? -6.856 7.695 20.874 1.00 86.44 97 ASP A CA 1
ATOM 752 C C . ASP A 1 97 ? -6.696 6.227 20.432 1.00 86.44 97 ASP A C 1
ATOM 754 O O . ASP A 1 97 ? -6.584 5.982 19.225 1.00 86.44 97 ASP A O 1
ATOM 758 N N . PRO A 1 98 ? -6.676 5.251 21.361 1.00 85.44 98 PRO A N 1
ATOM 759 C CA . PRO A 1 98 ? -6.409 3.854 21.025 1.00 85.44 98 PRO A CA 1
ATOM 760 C C . PRO A 1 98 ? -7.416 3.260 20.036 1.00 85.44 98 PRO A C 1
ATOM 762 O O . PRO A 1 98 ? -7.021 2.509 19.147 1.00 85.44 98 PRO A O 1
ATOM 765 N N . SER A 1 99 ? -8.697 3.626 20.140 1.00 82.25 99 SER A N 1
ATOM 766 C CA . SER A 1 99 ? -9.751 3.113 19.259 1.00 82.25 99 SER A CA 1
ATOM 767 C C . SER A 1 99 ? -9.606 3.672 17.845 1.00 82.25 99 SER A C 1
ATOM 769 O O . SER A 1 99 ? -9.670 2.921 16.874 1.00 82.25 99 SER A O 1
ATOM 771 N N . LYS A 1 100 ? -9.325 4.976 17.709 1.00 83.19 100 LYS A N 1
ATOM 772 C CA . LYS A 1 100 ? -9.049 5.581 16.392 1.00 83.19 100 LYS A CA 1
ATOM 773 C C . LYS A 1 100 ? -7.758 5.052 15.779 1.00 83.19 100 LYS A C 1
ATOM 775 O O . LYS A 1 100 ? -7.706 4.852 14.570 1.00 83.19 100 LYS A O 1
ATOM 780 N N . ARG A 1 101 ? -6.724 4.826 16.597 1.00 88.50 101 ARG A N 1
ATOM 781 C CA . ARG A 1 101 ? -5.460 4.232 16.150 1.00 88.50 101 ARG A CA 1
ATOM 782 C C . ARG A 1 101 ? -5.689 2.830 15.606 1.00 88.50 101 ARG A C 1
ATOM 784 O O . ARG A 1 101 ? -5.235 2.536 14.508 1.00 88.50 101 ARG A O 1
ATOM 791 N N . ALA A 1 102 ? -6.395 1.989 16.355 1.00 87.62 102 ALA A N 1
ATOM 792 C CA . ALA A 1 102 ? -6.674 0.627 15.933 1.00 87.62 102 ALA A CA 1
ATOM 793 C C . ALA A 1 102 ? -7.519 0.603 14.651 1.00 87.62 102 ALA A C 1
ATOM 795 O O . ALA A 1 102 ? -7.203 -0.149 13.738 1.00 87.62 102 ALA A O 1
ATOM 796 N N . LEU A 1 103 ? -8.535 1.471 14.536 1.00 85.81 103 LEU A N 1
ATOM 797 C CA . LEU A 1 103 ? -9.348 1.575 13.319 1.00 85.81 103 LEU A CA 1
ATOM 798 C C . LEU A 1 103 ? -8.520 2.025 12.109 1.00 85.81 103 LEU A C 1
ATOM 800 O O . LEU A 1 103 ? -8.676 1.474 11.024 1.00 85.81 103 LEU A O 1
ATOM 804 N N . LEU A 1 104 ? -7.630 3.004 12.292 1.00 86.69 104 LEU A N 1
ATOM 805 C CA . LEU A 1 104 ? -6.735 3.461 11.231 1.00 86.69 104 LEU A CA 1
ATOM 806 C C . LEU A 1 104 ? -5.804 2.338 10.763 1.00 86.69 104 LEU A C 1
ATOM 808 O O . LEU A 1 104 ? -5.666 2.146 9.562 1.00 86.69 104 LEU A O 1
ATOM 812 N N . LEU A 1 105 ? -5.193 1.600 11.695 1.00 89.38 105 LEU A N 1
ATOM 813 C CA . LEU A 1 105 ? -4.299 0.484 11.372 1.00 89.38 105 LEU A CA 1
ATOM 814 C C . LEU A 1 105 ? -5.047 -0.682 10.711 1.00 89.38 105 LEU A C 1
ATOM 816 O O . LEU A 1 105 ? -4.523 -1.288 9.786 1.00 89.38 105 LEU A O 1
ATOM 820 N N . PHE A 1 106 ? -6.285 -0.954 11.124 1.00 89.81 106 PHE A N 1
ATOM 821 C CA . PHE A 1 106 ? -7.136 -1.940 10.461 1.00 89.81 106 PHE A CA 1
ATOM 822 C C . PHE A 1 106 ? -7.446 -1.539 9.012 1.00 89.81 106 PHE A C 1
ATOM 824 O O . PHE A 1 106 ? -7.231 -2.326 8.098 1.00 89.81 106 PHE A O 1
ATOM 831 N N . LEU A 1 107 ? -7.904 -0.303 8.780 1.00 87.06 107 LEU A N 1
ATOM 832 C CA . LEU A 1 107 ? -8.202 0.186 7.426 1.00 87.06 107 LEU A CA 1
ATOM 833 C C . LEU A 1 107 ? -6.953 0.251 6.541 1.00 87.06 107 LEU A C 1
ATOM 835 O O . LEU A 1 107 ? -7.036 -0.004 5.344 1.00 87.06 107 LEU A O 1
ATOM 839 N N . ALA A 1 108 ? -5.810 0.592 7.134 1.00 88.44 108 ALA A N 1
ATOM 840 C CA . ALA A 1 108 ? -4.511 0.557 6.485 1.00 88.44 108 ALA A CA 1
ATOM 841 C C . ALA A 1 108 ? -4.162 -0.850 5.992 1.00 88.44 108 ALA A C 1
ATOM 843 O O . ALA A 1 108 ? -3.854 -1.004 4.814 1.00 88.44 108 ALA A O 1
ATOM 844 N N . GLN A 1 109 ? -4.279 -1.859 6.862 1.00 91.56 109 GLN A N 1
ATOM 845 C CA . GLN A 1 109 ? -4.031 -3.249 6.485 1.00 91.56 109 GLN A CA 1
ATOM 846 C C . GLN A 1 109 ? -4.963 -3.689 5.356 1.00 91.56 109 GLN A C 1
ATOM 848 O O . GLN A 1 109 ? -4.498 -4.196 4.347 1.00 91.56 109 GLN A O 1
ATOM 853 N N . VAL A 1 110 ? -6.265 -3.403 5.474 1.00 90.50 110 VAL A N 1
ATOM 854 C CA . VAL A 1 110 ? -7.239 -3.728 4.421 1.00 90.50 110 VAL A CA 1
ATOM 855 C C . VAL A 1 110 ? -6.857 -3.090 3.085 1.00 90.50 110 VAL A C 1
ATOM 857 O O . VAL A 1 110 ? -6.960 -3.730 2.045 1.00 90.50 110 VAL A O 1
ATOM 860 N N . ALA A 1 111 ? -6.404 -1.834 3.086 1.00 85.25 111 ALA A N 1
ATOM 861 C CA . ALA A 1 111 ? -5.971 -1.170 1.862 1.00 85.25 111 ALA A CA 1
ATOM 862 C C . ALA A 1 111 ? -4.725 -1.829 1.245 1.00 85.25 111 ALA A C 1
ATOM 864 O O . ALA A 1 111 ? -4.659 -1.952 0.023 1.00 85.25 111 ALA A O 1
ATOM 865 N N . VAL A 1 112 ? -3.763 -2.251 2.070 1.00 91.69 112 VAL A N 1
ATOM 866 C CA . VAL A 1 112 ? -2.552 -2.953 1.619 1.00 91.69 112 VAL A CA 1
ATOM 867 C C . VAL A 1 112 ? -2.895 -4.334 1.062 1.00 91.69 112 VAL A C 1
ATOM 869 O O . VAL A 1 112 ? -2.508 -4.633 -0.065 1.00 91.69 112 VAL A O 1
ATOM 872 N N . ASP A 1 113 ? -3.698 -5.122 1.776 1.00 91.50 113 ASP A N 1
ATOM 873 C CA . ASP A 1 113 ? -4.128 -6.454 1.338 1.00 91.50 113 ASP A CA 1
ATOM 874 C C . ASP A 1 113 ? -4.881 -6.377 -0.001 1.00 91.50 113 ASP A C 1
ATOM 876 O O . ASP A 1 113 ? -4.615 -7.142 -0.924 1.00 91.50 113 ASP A O 1
ATOM 880 N N . VAL A 1 114 ? -5.787 -5.402 -0.150 1.00 89.00 114 VAL A N 1
ATOM 881 C CA . VAL A 1 114 ? -6.515 -5.172 -1.409 1.00 89.00 114 VAL A CA 1
ATOM 882 C C . VAL A 1 114 ? -5.563 -4.796 -2.541 1.00 89.00 114 VAL A C 1
ATOM 884 O O . VAL A 1 114 ? -5.741 -5.273 -3.660 1.00 89.00 114 VAL A O 1
ATOM 887 N N . LEU A 1 115 ? -4.562 -3.947 -2.284 1.00 88.44 115 LEU A N 1
ATOM 888 C CA . LEU A 1 115 ? -3.552 -3.615 -3.290 1.00 88.44 115 LEU A CA 1
ATOM 889 C C . LEU A 1 115 ? -2.772 -4.858 -3.711 1.00 88.44 115 LEU A C 1
ATOM 891 O O . LEU A 1 115 ? -2.584 -5.056 -4.909 1.00 88.44 115 LEU A O 1
ATOM 895 N N . GLN A 1 116 ? -2.366 -5.694 -2.757 1.00 92.25 116 GLN A N 1
ATOM 896 C CA . GLN A 1 116 ? -1.632 -6.927 -3.018 1.00 92.25 116 GLN A CA 1
ATOM 897 C C . GLN A 1 116 ? -2.456 -7.913 -3.844 1.00 92.25 116 GLN A C 1
ATOM 899 O O . GLN A 1 116 ? -1.982 -8.329 -4.892 1.00 92.25 116 GLN A O 1
ATOM 904 N N . LEU A 1 117 ? -3.702 -8.197 -3.458 1.00 91.06 117 LEU A N 1
ATOM 905 C CA . LEU A 1 117 ? -4.603 -9.066 -4.227 1.00 91.06 117 LEU A CA 1
ATOM 906 C C . LEU A 1 117 ? -4.866 -8.515 -5.633 1.00 91.06 117 LEU A C 1
ATOM 908 O O . LEU A 1 117 ? -4.834 -9.228 -6.621 1.00 91.06 117 LEU A O 1
ATOM 912 N N . MET A 1 118 ? -5.067 -7.203 -5.769 1.00 86.88 118 MET A N 1
ATOM 913 C CA . MET A 1 118 ? -5.329 -6.602 -7.081 1.00 86.88 118 MET A CA 1
ATOM 914 C C . MET A 1 118 ? -4.110 -6.561 -8.007 1.00 86.88 118 MET A C 1
ATOM 916 O O . MET A 1 118 ? -4.260 -6.253 -9.194 1.00 86.88 118 MET A O 1
ATOM 920 N N . SER A 1 119 ? -2.917 -6.792 -7.467 1.00 90.44 119 SER A N 1
ATOM 921 C CA . SER A 1 119 ? -1.653 -6.715 -8.195 1.00 90.44 119 SER A CA 1
ATOM 922 C C . SE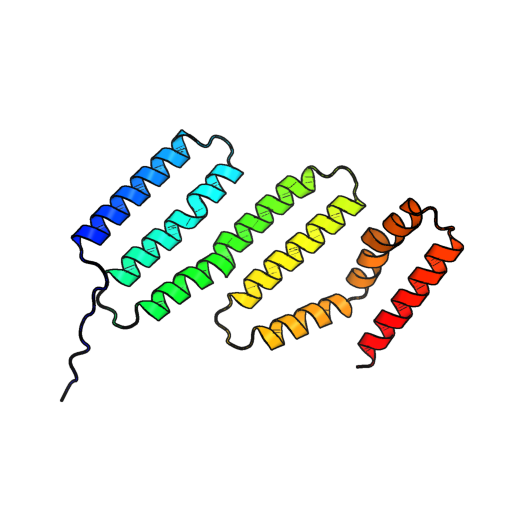R A 1 119 ? -0.844 -8.003 -8.156 1.00 90.44 119 SER A C 1
ATOM 924 O O . SER A 1 119 ? 0.267 -8.031 -8.690 1.00 90.44 119 SER A O 1
ATOM 926 N N . ASP A 1 120 ? -1.393 -9.068 -7.570 1.00 84.38 120 ASP A N 1
ATOM 927 C CA . ASP A 1 120 ? -0.869 -10.399 -7.790 1.00 84.38 120 ASP A CA 1
ATOM 928 C C . ASP A 1 120 ? -1.093 -10.768 -9.270 1.00 84.38 120 ASP A C 1
ATOM 930 O O . ASP A 1 120 ? -1.880 -10.154 -9.996 1.00 84.38 120 ASP A O 1
ATOM 934 N N . HIS A 1 121 ? -0.281 -11.675 -9.804 1.00 86.19 121 HIS A N 1
ATOM 935 C CA . HIS A 1 121 ? -0.321 -11.983 -11.240 1.00 86.19 121 HIS A CA 1
ATOM 936 C C . HIS A 1 121 ? -1.471 -12.930 -11.606 1.00 86.19 121 HIS A C 1
ATOM 938 O O . HIS A 1 121 ? -1.458 -13.502 -12.701 1.00 86.19 121 HIS A O 1
ATOM 944 N N . GLU A 1 122 ? -2.440 -13.105 -10.708 1.00 85.56 122 GLU A N 1
ATOM 945 C CA . GLU A 1 122 ? -3.626 -13.909 -10.949 1.00 85.56 122 GLU A CA 1
ATOM 946 C C . GLU A 1 122 ? -4.659 -13.107 -11.762 1.00 85.56 122 GLU A C 1
ATOM 948 O O . GLU A 1 122 ? -4.533 -11.903 -12.001 1.00 85.56 122 GLU A O 1
ATOM 953 N N . ASN A 1 123 ? -5.647 -13.805 -12.326 1.00 78.06 123 ASN A N 1
ATOM 954 C CA . ASN A 1 123 ? -6.679 -13.182 -13.169 1.00 78.06 123 ASN A CA 1
ATOM 955 C C . ASN A 1 123 ? -8.059 -13.152 -12.490 1.00 78.06 123 ASN A C 1
ATOM 957 O O . ASN A 1 123 ? -9.034 -12.727 -13.112 1.00 78.06 123 ASN A O 1
ATOM 961 N N . ASP A 1 124 ? -8.151 -13.613 -11.244 1.00 87.50 124 ASP A N 1
ATOM 962 C CA . ASP A 1 124 ? -9.379 -13.830 -10.479 1.00 87.50 124 ASP A CA 1
ATOM 963 C C . ASP A 1 124 ? -9.544 -12.841 -9.313 1.00 87.50 124 ASP A C 1
ATOM 965 O O . ASP A 1 124 ? -10.261 -13.124 -8.355 1.00 87.50 124 ASP A O 1
ATOM 969 N N . ASN A 1 125 ? -8.969 -11.637 -9.419 1.00 85.00 125 ASN A N 1
ATOM 970 C CA . ASN A 1 125 ? -8.972 -10.620 -8.357 1.00 85.00 125 ASN A CA 1
ATOM 971 C C . ASN A 1 125 ? -10.373 -10.359 -7.770 1.00 85.00 125 ASN A C 1
ATOM 973 O O . ASN A 1 125 ? -10.507 -10.030 -6.598 1.00 85.00 125 ASN A O 1
ATOM 977 N N . GLY A 1 126 ? -11.434 -10.491 -8.577 1.00 84.00 126 GLY A N 1
ATOM 978 C CA . GLY A 1 126 ? -12.816 -10.373 -8.105 1.00 84.00 126 GLY A CA 1
ATOM 979 C C . GLY A 1 126 ? -13.202 -11.451 -7.086 1.00 84.00 126 GLY A C 1
ATOM 980 O O . GLY A 1 126 ? -13.721 -11.113 -6.025 1.00 84.00 126 GLY A O 1
ATOM 981 N N . GLU A 1 127 ? -12.908 -12.719 -7.383 1.00 91.50 127 GLU A N 1
ATOM 982 C CA . GLU A 1 127 ? -13.179 -13.854 -6.489 1.00 91.50 127 GLU A CA 1
ATOM 983 C C . GLU A 1 127 ? -12.284 -13.793 -5.247 1.00 91.50 127 GLU A C 1
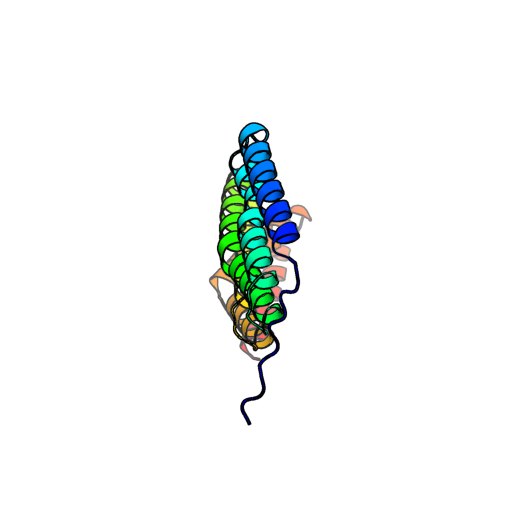ATOM 985 O O . GLU A 1 127 ? -12.753 -14.011 -4.130 1.00 91.50 127 GLU A O 1
ATOM 990 N N . GLN A 1 128 ? -11.015 -13.416 -5.415 1.00 89.25 128 GLN A N 1
ATOM 991 C CA . GLN A 1 128 ? -10.093 -13.227 -4.298 1.00 89.25 128 GLN A CA 1
ATOM 992 C C . GLN A 1 128 ? -10.545 -12.107 -3.350 1.00 89.25 128 GLN A C 1
ATOM 994 O O . GLN A 1 128 ? -10.523 -12.285 -2.132 1.00 89.25 128 GLN A O 1
ATOM 999 N N . LEU A 1 129 ? -10.983 -10.961 -3.886 1.00 88.25 129 LEU A N 1
ATOM 1000 C CA . LEU A 1 129 ? -11.510 -9.859 -3.079 1.00 88.25 129 LEU A CA 1
ATOM 1001 C C . LEU A 1 129 ? -12.804 -10.253 -2.369 1.00 88.25 129 LEU A C 1
ATOM 1003 O O . LEU A 1 129 ? -12.972 -9.922 -1.195 1.00 88.25 129 LEU A O 1
ATOM 1007 N N . GLU A 1 130 ? -13.709 -10.956 -3.051 1.00 88.88 130 GLU A N 1
ATOM 1008 C CA . GLU A 1 130 ? -14.934 -11.470 -2.439 1.00 88.88 130 GLU A CA 1
ATOM 1009 C C . GLU A 1 130 ? -14.601 -12.413 -1.279 1.00 88.88 130 GLU A C 1
ATOM 1011 O O . GLU A 1 130 ? -15.045 -12.174 -0.157 1.00 88.88 130 GLU A O 1
ATOM 1016 N N . ALA A 1 131 ? -13.728 -13.399 -1.500 1.00 91.38 131 ALA A N 1
ATOM 1017 C CA . ALA A 1 131 ? -13.280 -14.328 -0.467 1.00 91.38 131 ALA A CA 1
ATOM 1018 C C . ALA A 1 131 ? -12.572 -13.619 0.702 1.00 91.38 131 ALA A C 1
ATOM 1020 O O . ALA A 1 131 ? -12.800 -13.961 1.864 1.00 91.38 131 ALA A O 1
ATOM 1021 N N . TYR A 1 132 ? -11.748 -12.609 0.417 1.00 92.50 132 TYR A N 1
ATOM 1022 C CA . TYR A 1 132 ? -11.069 -11.801 1.428 1.00 92.50 132 TYR A CA 1
ATOM 1023 C C . TYR A 1 132 ? -12.063 -11.029 2.304 1.00 92.50 132 TYR A C 1
ATOM 1025 O O . TYR A 1 132 ? -12.021 -11.133 3.534 1.00 92.50 132 TYR A O 1
ATOM 1033 N N . PHE A 1 133 ? -12.999 -10.291 1.697 1.00 89.69 133 PHE A N 1
ATOM 1034 C CA . PHE A 1 133 ? -13.999 -9.528 2.446 1.00 89.69 133 PHE A CA 1
ATOM 1035 C C . PHE A 1 133 ? -14.998 -10.432 3.166 1.00 89.69 133 PHE A C 1
ATOM 1037 O O . PHE A 1 133 ? -15.385 -10.121 4.293 1.00 89.69 133 PHE A O 1
ATOM 1044 N N . GLU A 1 134 ? -15.385 -11.561 2.573 1.00 90.19 134 GLU A N 1
ATOM 1045 C CA . GLU A 1 134 ? -16.162 -12.578 3.274 1.00 90.19 134 GLU A CA 1
ATOM 1046 C C . GLU A 1 134 ? -15.407 -13.110 4.489 1.00 90.19 134 GLU A C 1
ATOM 1048 O O . GLU A 1 134 ? -15.981 -13.176 5.573 1.00 90.19 134 GLU A O 1
ATOM 1053 N N . GLY A 1 135 ? -14.123 -13.443 4.344 1.00 90.38 135 GLY A N 1
ATOM 1054 C CA . GLY A 1 135 ? -13.278 -13.905 5.441 1.00 90.38 135 GLY A CA 1
ATOM 1055 C C . GLY A 1 135 ? -13.186 -12.882 6.572 1.00 90.38 135 GLY A C 1
ATOM 1056 O O . GLY A 1 135 ? -13.408 -13.227 7.733 1.00 90.38 135 GLY A O 1
ATOM 1057 N N . LEU A 1 136 ? -12.948 -11.610 6.238 1.00 89.75 136 LEU A N 1
ATOM 1058 C CA . LEU A 1 136 ? -12.956 -10.504 7.200 1.00 89.75 136 LEU A CA 1
ATOM 1059 C C . LEU A 1 136 ? -14.300 -10.375 7.917 1.00 89.75 136 LEU 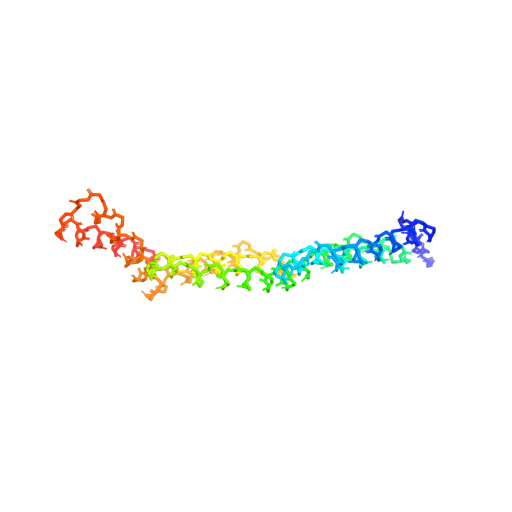A C 1
ATOM 1061 O O . LEU A 1 136 ? -14.349 -10.240 9.137 1.00 89.75 136 LEU A O 1
ATOM 1065 N N . LEU A 1 137 ? -15.403 -10.409 7.168 1.00 86.56 137 LEU A N 1
ATOM 1066 C CA . LEU A 1 137 ? -16.739 -10.251 7.728 1.00 86.56 137 LEU A CA 1
ATOM 1067 C C . LEU A 1 137 ? -17.222 -11.494 8.466 1.00 86.56 137 LEU A C 1
ATOM 1069 O O . LEU A 1 137 ? -18.135 -11.354 9.266 1.00 86.56 137 LEU A O 1
ATOM 1073 N N . LYS A 1 138 ? -16.658 -12.680 8.225 1.00 88.69 138 LYS A N 1
ATOM 1074 C CA . LYS A 1 138 ? -16.938 -13.931 8.952 1.00 88.69 138 LYS A CA 1
ATOM 1075 C C . LYS A 1 138 ? -16.046 -14.103 10.183 1.00 88.69 138 LYS A C 1
ATOM 1077 O O . LYS A 1 138 ? -16.389 -14.864 11.084 1.00 88.69 138 LYS A O 1
ATOM 1082 N N . ASN A 1 139 ? -14.939 -13.365 10.272 1.00 89.69 139 ASN A N 1
ATOM 1083 C CA . ASN A 1 139 ? -14.022 -13.428 11.401 1.00 89.69 139 ASN A CA 1
ATOM 1084 C C . ASN A 1 139 ? -14.648 -12.815 12.683 1.00 89.69 139 ASN A C 1
ATOM 1086 O O . ASN A 1 139 ? -14.958 -11.617 12.706 1.00 89.69 139 ASN A O 1
ATOM 1090 N N . PRO A 1 140 ? -14.813 -13.593 13.774 1.00 89.69 140 PRO A N 1
ATOM 1091 C CA . PRO A 1 140 ? -15.412 -13.100 15.016 1.00 89.69 140 PRO A CA 1
ATOM 1092 C C . PRO A 1 140 ? -14.639 -11.947 15.668 1.00 89.69 140 PRO A C 1
ATOM 1094 O O . PRO A 1 140 ? -15.257 -11.017 16.191 1.00 89.69 140 PRO A O 1
ATOM 1097 N N . ASP A 1 141 ? -13.307 -11.972 15.600 1.00 89.62 141 ASP A N 1
ATOM 1098 C CA . ASP A 1 141 ? -12.453 -10.930 16.172 1.00 89.62 141 ASP A CA 1
ATOM 1099 C C . ASP A 1 141 ? -12.612 -9.621 15.397 1.00 89.62 141 ASP A C 1
ATOM 1101 O O . ASP A 1 141 ? -12.762 -8.561 16.003 1.00 89.62 141 ASP A O 1
ATOM 1105 N N . THR A 1 142 ? -12.677 -9.679 14.062 1.00 88.31 142 THR A N 1
ATOM 1106 C CA . THR A 1 142 ? -12.954 -8.511 13.214 1.00 88.31 142 THR A CA 1
ATOM 1107 C C . THR A 1 142 ? -14.342 -7.935 13.494 1.00 88.31 142 THR A C 1
ATOM 1109 O O . THR A 1 142 ? -14.481 -6.722 13.660 1.00 88.31 142 THR A O 1
ATOM 1112 N N . ARG A 1 143 ? -15.376 -8.779 13.613 1.00 88.88 143 ARG A N 1
ATOM 1113 C CA . ARG A 1 143 ? -16.738 -8.335 13.968 1.00 88.88 143 ARG A CA 1
ATOM 1114 C C . ARG A 1 143 ? -16.768 -7.617 15.310 1.00 88.88 143 ARG A C 1
ATOM 1116 O O . ARG A 1 143 ? -17.371 -6.547 15.431 1.00 88.88 143 ARG A O 1
ATOM 1123 N N . GLN A 1 144 ? -16.133 -8.205 16.322 1.00 88.31 144 GLN A N 1
ATOM 1124 C CA . GLN A 1 144 ? -16.068 -7.626 17.659 1.00 88.31 144 GLN A CA 1
ATOM 1125 C C . GLN A 1 144 ? -15.283 -6.313 17.650 1.00 88.31 144 GLN A C 1
ATOM 1127 O O . GLN A 1 144 ? -15.759 -5.299 18.159 1.00 88.31 144 GLN A O 1
ATOM 1132 N N . PHE A 1 145 ? -14.143 -6.298 16.966 1.00 87.69 145 PHE A N 1
ATOM 1133 C CA . PHE A 1 145 ? -13.335 -5.107 16.777 1.00 87.69 145 PHE A CA 1
ATOM 1134 C C . PHE A 1 145 ? -14.120 -3.960 16.124 1.00 87.69 145 PHE A C 1
ATOM 1136 O O . PHE A 1 145 ? -14.091 -2.840 16.629 1.00 87.69 145 PHE A O 1
ATOM 1143 N N . LEU A 1 146 ? -14.866 -4.211 15.043 1.00 84.69 146 LEU A N 1
ATOM 1144 C CA . LEU A 1 146 ? -15.675 -3.183 14.377 1.00 84.69 146 LEU A CA 1
ATOM 1145 C C . LEU A 1 146 ? -16.766 -2.622 15.304 1.00 84.69 146 LEU A C 1
ATOM 1147 O O . LEU A 1 146 ? -17.004 -1.410 15.330 1.00 84.69 146 LEU A O 1
ATOM 1151 N N . LYS A 1 147 ? -17.399 -3.474 16.117 1.00 84.44 147 LYS A N 1
ATOM 1152 C CA . LYS A 1 147 ? -18.371 -3.031 17.129 1.00 84.44 147 LYS A CA 1
ATOM 1153 C C . LYS A 1 147 ? -17.724 -2.123 18.183 1.00 84.44 147 LYS A C 1
ATOM 1155 O O . LYS A 1 147 ? -18.283 -1.074 18.519 1.00 84.44 147 LYS A O 1
ATOM 1160 N N . ASP A 1 148 ? -16.534 -2.472 18.655 1.00 84.81 148 ASP A N 1
ATOM 1161 C CA . ASP A 1 148 ? -15.859 -1.757 19.743 1.00 84.81 148 ASP A CA 1
ATOM 1162 C C . ASP A 1 148 ? -15.141 -0.483 19.281 1.00 84.81 148 ASP A C 1
ATOM 1164 O O . ASP A 1 148 ? -15.180 0.542 19.965 1.00 84.81 148 ASP A O 1
ATOM 1168 N N . ALA A 1 149 ? -14.501 -0.520 18.113 1.00 81.75 149 ALA A N 1
ATOM 1169 C CA . ALA A 1 149 ? -13.697 0.578 17.587 1.00 81.75 149 ALA A CA 1
ATOM 1170 C C . ALA A 1 149 ? -14.513 1.597 16.778 1.00 81.75 149 ALA A C 1
ATOM 1172 O O . ALA A 1 149 ? -14.119 2.764 16.707 1.00 81.75 149 ALA A O 1
ATOM 1173 N N . PHE A 1 150 ? -15.644 1.192 16.188 1.00 80.94 150 PHE A N 1
ATOM 1174 C CA . PHE A 1 150 ? -16.465 2.061 15.339 1.00 80.94 150 PHE A CA 1
ATOM 1175 C C . PHE A 1 150 ? -17.863 2.303 15.912 1.00 80.94 150 PHE A C 1
ATOM 1177 O O . PHE A 1 150 ? -18.226 3.449 16.189 1.00 80.94 150 PHE A O 1
ATOM 1184 N N . LEU A 1 151 ? -18.642 1.242 16.133 1.00 81.75 151 LEU A N 1
ATOM 1185 C CA . LEU A 1 151 ? -20.062 1.362 16.478 1.00 81.75 151 LEU A CA 1
ATOM 1186 C C . LEU A 1 151 ? -20.266 2.032 17.849 1.00 81.75 151 LEU A C 1
ATOM 1188 O O . LEU A 1 151 ? -20.965 3.042 17.961 1.00 81.75 151 LEU A O 1
ATOM 1192 N N . SER A 1 152 ? -19.602 1.515 18.884 1.00 80.81 152 SER A N 1
ATOM 1193 C CA . SER A 1 152 ? -19.727 2.020 20.255 1.00 80.81 152 SER A CA 1
ATOM 1194 C C . SER A 1 152 ? -19.282 3.487 20.401 1.00 80.81 152 SER A C 1
ATOM 1196 O O . SER A 1 152 ? -20.042 4.278 20.966 1.00 80.81 152 SER A O 1
ATOM 1198 N N . PRO A 1 153 ? -18.117 3.924 19.879 1.00 83.62 153 PRO A N 1
ATOM 1199 C CA . PRO A 1 153 ? -17.692 5.321 19.966 1.00 83.62 153 PRO A CA 1
ATOM 1200 C C . PRO A 1 153 ? -18.603 6.292 19.210 1.00 83.62 153 PRO A C 1
ATOM 1202 O O . PRO A 1 153 ? -18.867 7.388 19.709 1.00 83.62 153 PRO A O 1
ATOM 1205 N N . VAL A 1 154 ? -19.104 5.910 18.028 1.00 83.56 154 VAL A N 1
ATOM 1206 C CA . VAL A 1 154 ? -20.019 6.748 17.234 1.00 83.56 154 VAL A CA 1
ATOM 1207 C C . VAL A 1 154 ? -21.336 6.958 17.977 1.00 83.56 154 VAL A C 1
ATOM 1209 O O . VAL A 1 154 ? -21.784 8.097 18.118 1.00 83.56 154 VAL A O 1
ATOM 1212 N N . LEU A 1 155 ? -21.920 5.887 18.517 1.00 85.06 155 LEU A N 1
ATOM 1213 C CA . LEU A 1 155 ? -23.169 5.958 19.276 1.00 85.06 155 LEU A CA 1
ATOM 1214 C C . LEU A 1 155 ? -23.001 6.741 20.585 1.00 85.06 155 LEU A C 1
ATOM 1216 O O . LEU A 1 155 ? -23.827 7.601 20.893 1.00 85.06 155 LEU A O 1
ATOM 1220 N N . LYS A 1 156 ? -21.897 6.531 21.314 1.00 87.44 156 LYS A N 1
ATOM 1221 C CA . LYS A 1 156 ? -21.572 7.320 22.516 1.00 87.44 156 LYS A CA 1
ATOM 1222 C C . LYS A 1 156 ? -21.424 8.806 22.196 1.00 87.44 156 LYS A C 1
ATOM 1224 O O . LYS A 1 156 ? -21.961 9.644 22.915 1.00 87.44 156 LYS A O 1
ATOM 1229 N N . LYS A 1 157 ? -20.759 9.151 21.088 1.00 87.31 157 LYS A N 1
ATOM 1230 C CA . LYS A 1 157 ? -20.626 10.544 20.632 1.00 87.31 157 LYS A CA 1
ATOM 1231 C C . LYS A 1 157 ? -21.969 11.161 20.229 1.00 87.31 157 LYS A C 1
ATOM 1233 O O . LYS A 1 157 ? -22.153 12.362 20.403 1.00 87.31 157 LYS A O 1
ATOM 1238 N N . ALA A 1 158 ? -22.900 10.356 19.723 1.00 87.81 158 ALA A N 1
ATOM 1239 C CA . ALA A 1 158 ? -24.268 10.774 19.422 1.00 87.81 158 ALA A CA 1
ATOM 1240 C C . ALA A 1 158 ? -25.170 10.892 20.671 1.00 87.81 158 ALA A C 1
ATOM 1242 O O . ALA A 1 158 ? -26.331 11.270 20.542 1.00 87.81 158 ALA A O 1
ATOM 1243 N N . GLY A 1 159 ? -24.660 10.586 21.871 1.00 88.62 159 GLY A N 1
ATOM 1244 C CA . GLY A 1 159 ? -25.425 10.648 23.119 1.00 88.62 159 GLY A CA 1
ATOM 1245 C C . GLY A 1 159 ? -26.367 9.459 23.334 1.00 88.62 159 GLY A C 1
ATOM 1246 O O . GLY A 1 159 ? -27.324 9.574 24.097 1.00 88.62 159 GLY A O 1
ATOM 1247 N N . ALA A 1 160 ? -26.127 8.329 22.663 1.00 90.50 160 ALA A N 1
ATOM 1248 C CA . ALA A 1 160 ? -26.915 7.115 22.856 1.00 90.50 160 ALA A CA 1
ATOM 1249 C C . ALA A 1 160 ? -26.742 6.557 24.281 1.00 90.50 160 ALA A C 1
ATOM 1251 O O . ALA A 1 160 ? -25.635 6.547 24.822 1.00 90.50 160 ALA A O 1
ATOM 1252 N N . SER A 1 161 ? -27.830 6.058 24.880 1.00 88.69 161 SER A N 1
ATOM 1253 C CA . SER A 1 161 ? -27.763 5.353 26.165 1.00 88.69 161 SER A CA 1
ATOM 1254 C C . SER A 1 161 ? -27.141 3.962 26.004 1.00 88.69 161 SER A C 1
ATOM 1256 O O . SER A 1 161 ? -27.152 3.389 24.914 1.00 88.69 161 SER A O 1
ATOM 1258 N N . GLU A 1 162 ? -26.669 3.374 27.105 1.00 89.06 162 GLU A N 1
ATOM 1259 C CA . GLU A 1 162 ? -26.134 2.002 27.117 1.00 89.06 162 GLU A CA 1
ATOM 1260 C C . GLU A 1 162 ? -27.139 0.976 26.556 1.00 89.06 162 GLU A C 1
ATOM 1262 O O . GLU A 1 162 ? -26.747 0.046 25.857 1.00 89.06 162 GLU A O 1
ATOM 1267 N N . GLN A 1 163 ? -28.450 1.173 26.767 1.00 87.38 163 GLN A N 1
ATOM 1268 C CA . GLN A 1 163 ? -29.468 0.286 26.185 1.00 87.38 163 GLN A CA 1
ATOM 1269 C C . GLN A 1 163 ? -29.558 0.420 24.660 1.00 87.38 163 GLN A C 1
ATOM 1271 O O . GLN A 1 163 ? -29.730 -0.582 23.972 1.00 87.38 163 GLN A O 1
ATOM 1276 N N . VAL A 1 164 ? -29.437 1.640 24.124 1.00 83.56 164 VAL A N 1
ATOM 1277 C CA . VAL A 1 164 ? -29.440 1.873 22.670 1.00 83.56 164 VAL A CA 1
ATOM 1278 C C . VAL A 1 164 ? -28.183 1.278 22.042 1.00 83.56 164 VAL A C 1
ATOM 1280 O O . VAL A 1 164 ? -28.269 0.646 20.995 1.00 83.56 164 VAL A O 1
ATOM 1283 N N . ILE A 1 165 ? -27.030 1.416 22.697 1.00 85.50 165 ILE A N 1
ATOM 1284 C CA . ILE A 1 165 ? -25.773 0.814 22.236 1.00 85.50 165 ILE A CA 1
ATOM 1285 C C . ILE A 1 165 ? -25.889 -0.715 22.205 1.00 85.50 165 ILE A C 1
ATOM 1287 O O . ILE A 1 165 ? -25.576 -1.322 21.183 1.00 85.50 165 ILE A O 1
ATOM 1291 N N . ALA A 1 166 ? -26.410 -1.334 23.270 1.00 84.44 166 ALA A N 1
ATOM 1292 C CA . ALA A 1 166 ? -26.627 -2.780 23.328 1.00 84.44 166 ALA A CA 1
ATOM 1293 C C . ALA A 1 166 ? -27.627 -3.273 22.266 1.00 84.44 166 ALA A C 1
ATOM 1295 O O . ALA A 1 166 ? -27.406 -4.310 21.635 1.00 84.44 166 ALA A O 1
ATOM 1296 N N . LEU A 1 167 ? -28.705 -2.517 22.028 1.00 85.25 167 LEU A N 1
ATOM 1297 C CA . LEU A 1 167 ? -29.702 -2.832 21.005 1.00 85.25 167 LEU A CA 1
ATOM 1298 C C . LEU A 1 167 ? -29.100 -2.788 19.594 1.00 85.25 167 LEU A C 1
ATOM 1300 O O . LEU A 1 167 ? -29.286 -3.725 18.821 1.00 85.25 167 LEU A O 1
ATOM 1304 N N . VAL A 1 168 ? -28.367 -1.722 19.258 1.00 83.50 168 VAL A N 1
ATOM 1305 C CA . VAL A 1 168 ? -27.733 -1.582 17.938 1.00 83.50 168 VAL A CA 1
ATOM 1306 C C . VAL A 1 168 ? -26.622 -2.621 17.760 1.00 83.50 168 VAL A C 1
ATOM 1308 O O . VAL A 1 168 ? -26.525 -3.208 16.687 1.00 83.50 168 VAL A O 1
ATOM 1311 N N . GLY A 1 169 ? -25.845 -2.920 18.807 1.00 84.81 169 GLY A N 1
ATOM 1312 C CA . GLY A 1 169 ? -24.864 -4.011 18.792 1.00 84.81 169 GLY A CA 1
ATOM 1313 C C . GLY A 1 169 ? -25.505 -5.367 18.483 1.00 84.81 169 GLY A C 1
ATOM 1314 O O . GLY A 1 169 ? -25.051 -6.062 17.581 1.00 84.81 169 GLY A O 1
ATOM 1315 N N . SER A 1 170 ? -26.630 -5.681 19.134 1.00 82.50 170 SER A N 1
ATOM 1316 C CA . SER A 1 170 ? -27.385 -6.918 18.878 1.00 82.50 170 SER A CA 1
ATOM 1317 C C . SER A 1 170 ? -27.948 -6.974 17.451 1.00 82.50 170 SER A C 1
ATOM 1319 O O . SER A 1 170 ? -27.966 -8.030 16.829 1.00 82.50 170 SER A O 1
ATOM 1321 N N . ALA A 1 171 ? -28.400 -5.842 16.900 1.00 81.88 171 ALA A N 1
ATOM 1322 C CA . ALA A 1 171 ? -28.871 -5.775 15.515 1.00 81.88 171 ALA A CA 1
ATOM 1323 C C . ALA A 1 171 ? -27.735 -6.015 14.504 1.00 81.88 171 ALA A C 1
ATOM 1325 O O . ALA A 1 171 ? -27.943 -6.673 13.487 1.00 81.88 171 ALA A O 1
ATOM 1326 N N . VAL A 1 172 ? -26.534 -5.510 14.796 1.00 85.44 172 VAL A N 1
ATOM 1327 C CA . VAL A 1 172 ? -25.327 -5.775 14.002 1.00 85.44 172 VAL A CA 1
ATOM 1328 C C . VAL A 1 172 ? -24.927 -7.250 14.082 1.00 85.44 172 VAL A C 1
ATOM 1330 O O . VAL A 1 172 ? -24.593 -7.827 13.051 1.00 85.44 172 VAL A O 1
ATOM 1333 N N . ASP A 1 173 ? -25.047 -7.888 15.248 1.00 84.25 173 ASP A N 1
ATOM 1334 C CA . ASP A 1 173 ? -24.811 -9.332 15.392 1.00 84.25 173 ASP A CA 1
ATOM 1335 C C . ASP A 1 173 ? -25.777 -10.159 14.539 1.00 84.25 173 ASP A C 1
ATOM 1337 O O . ASP A 1 173 ? -25.348 -11.059 13.827 1.00 84.25 173 ASP A O 1
ATOM 1341 N N . VAL A 1 174 ? -27.061 -9.794 14.496 1.00 84.06 174 VAL A N 1
ATOM 1342 C CA . VAL A 1 174 ? -28.041 -10.457 13.617 1.00 84.06 174 VAL A CA 1
ATOM 1343 C C . VAL A 1 174 ? -27.689 -10.293 12.133 1.00 84.06 174 VAL A C 1
ATOM 1345 O O . VAL A 1 174 ? -27.888 -11.224 11.352 1.00 84.06 174 VAL A O 1
ATOM 1348 N N . LEU A 1 175 ? -27.172 -9.128 11.722 1.00 81.81 175 LEU A N 1
ATOM 1349 C CA . LEU A 1 175 ? -26.707 -8.913 10.346 1.00 81.81 175 LEU A CA 1
ATOM 1350 C C . LEU A 1 175 ? -25.491 -9.786 10.023 1.00 81.81 175 LEU A C 1
ATOM 1352 O O . LEU A 1 175 ? -25.437 -10.376 8.947 1.00 81.81 175 LEU A O 1
ATOM 1356 N N . PHE A 1 176 ? -24.546 -9.894 10.954 1.00 85.44 176 PHE A N 1
ATOM 1357 C CA . PHE A 1 176 ? -23.383 -10.766 10.827 1.00 85.44 176 PHE A CA 1
ATOM 1358 C C . PHE A 1 176 ? -23.775 -12.251 10.767 1.00 85.44 176 PHE A C 1
ATOM 1360 O O . PHE A 1 176 ? -23.353 -12.953 9.852 1.00 85.44 176 PHE A O 1
ATOM 1367 N N . ASP A 1 177 ? -24.674 -12.707 11.636 1.00 83.94 177 ASP A N 1
ATOM 1368 C CA . ASP A 1 177 ? -25.202 -14.076 11.617 1.00 83.94 177 ASP A CA 1
ATOM 1369 C C . ASP A 1 177 ? -25.976 -14.392 10.325 1.00 83.94 177 ASP A C 1
ATOM 1371 O O . ASP A 1 177 ? -26.045 -15.543 9.889 1.00 83.94 177 ASP A O 1
ATOM 1375 N N . ALA A 1 178 ? -26.605 -13.389 9.705 1.00 81.94 178 ALA A N 1
ATOM 1376 C CA . ALA A 1 178 ? -27.271 -13.553 8.417 1.00 81.94 178 ALA A CA 1
ATOM 1377 C C . ALA A 1 178 ? -26.271 -13.734 7.262 1.00 81.94 178 ALA A C 1
ATOM 1379 O O . ALA A 1 178 ? -26.596 -14.423 6.295 1.00 81.94 178 ALA A O 1
ATOM 1380 N N . LEU A 1 179 ? -25.068 -13.156 7.366 1.00 77.88 179 LEU A N 1
ATOM 1381 C CA . LEU A 1 179 ? -23.979 -13.363 6.405 1.00 77.88 179 LEU A CA 1
ATOM 1382 C C . LEU A 1 179 ? -23.367 -14.766 6.517 1.00 77.88 179 LEU A C 1
ATOM 1384 O O . LEU A 1 179 ? -22.933 -15.304 5.507 1.00 77.88 179 LEU A O 1
ATOM 1388 N N . ASP A 1 180 ? -23.394 -15.386 7.700 1.00 77.56 180 ASP A N 1
ATOM 1389 C CA . ASP A 1 180 ? -22.920 -16.770 7.896 1.00 77.56 180 ASP A CA 1
ATOM 1390 C C . ASP A 1 180 ? -23.862 -17.831 7.310 1.00 77.56 180 ASP A C 1
ATOM 1392 O O . ASP A 1 180 ? -23.483 -18.991 7.158 1.00 77.56 180 ASP A O 1
ATOM 1396 N N . LYS A 1 181 ? -25.112 -17.452 7.024 1.00 69.00 181 LYS A N 1
ATOM 1397 C CA . LYS A 1 181 ? -26.163 -18.346 6.510 1.00 69.00 181 LYS A CA 1
ATOM 1398 C C . LYS A 1 181 ? -26.330 -18.289 4.989 1.00 69.00 181 LYS A C 1
ATOM 1400 O O . LYS A 1 181 ? -27.189 -19.003 4.468 1.00 69.00 181 LYS A O 1
ATOM 1405 N N . LYS A 1 182 ? -25.580 -17.421 4.309 1.00 57.41 182 LYS A N 1
ATOM 1406 C CA . LYS A 1 182 ? -25.453 -17.390 2.848 1.00 57.41 182 LYS A CA 1
ATOM 1407 C C . LYS A 1 182 ? -24.294 -18.272 2.413 1.00 57.41 182 LYS A C 1
ATOM 1409 O O . LYS A 1 182 ? -24.493 -18.959 1.391 1.00 57.41 182 LYS A O 1
#

Secondary structure (DSSP, 8-state):
---------SS-HHHHHHHHHHHHHHHHHHHHH--SHHHHHHHHTTHHHHHHHHHHHHSS-TTHHHHHHHHHHHIIIIIIHHHHHHHHHHHHTT--SHHHHHHHHHHHHHHHHHHHHHHSS-S-HHHHHHHHHHHHHH-HHHHHHHIIIIIHHHHHHTT--HHHHHHHHHHHHHHHHHHTT-

Foldseek 3Di:
DPDPPAQQLQDEPVVLVVQLVVLVVQLVCLVVPPPDPLVSLVSNLVSVLSNQLSVLNGDRDPPSVVSNLLSVLVSQQPSVLVSLLVVLVVVLVVDPDPLVSVVSNVVSVVVSVLSNLVSDPDPPSVVVVVVVVLCLLLDPVSLVSCLVSPQVVVCVVVVHDPVRSVVVNVVSVVVSVVSVVD

pLDDT: mean 87.26, std 9.97, range [37.28, 95.75]